Protein AF-A0A939HYM3-F1 (afdb_monomer_lite)

Structure (mmCIF, N/CA/C/O backbone):
data_AF-A0A939HYM3-F1
#
_entry.id   AF-A0A939HYM3-F1
#
loop_
_atom_site.group_PDB
_atom_site.id
_atom_site.type_symbol
_atom_site.label_atom_id
_atom_site.label_alt_id
_atom_site.label_comp_id
_atom_site.label_asym_id
_atom_site.label_entity_id
_atom_site.label_seq_id
_atom_site.pdbx_PDB_ins_code
_atom_site.Cartn_x
_atom_site.Cartn_y
_atom_site.Cartn_z
_atom_site.occupancy
_atom_site.B_iso_or_equiv
_atom_site.auth_seq_id
_atom_site.auth_comp_id
_atom_site.auth_asym_id
_atom_site.auth_atom_id
_atom_site.pdbx_PDB_model_num
ATOM 1 N N . MET A 1 1 ? 6.958 2.137 5.550 1.00 68.12 1 MET A N 1
ATOM 2 C CA . MET A 1 1 ? 6.366 2.749 4.340 1.00 68.12 1 MET A CA 1
ATOM 3 C C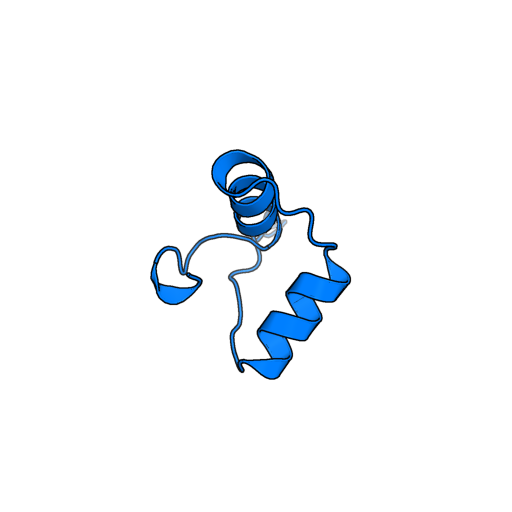 . MET A 1 1 ? 4.890 3.106 4.530 1.00 68.12 1 MET A C 1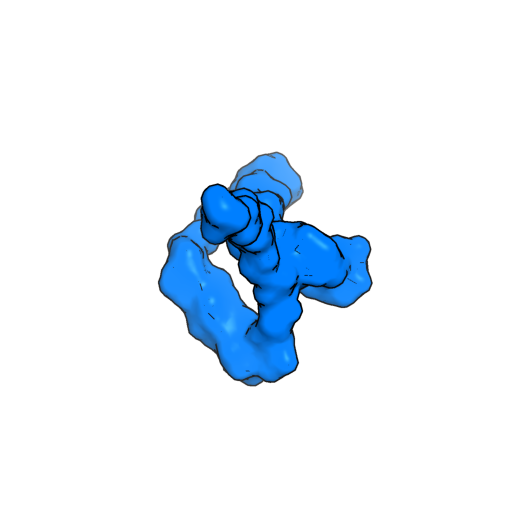
ATOM 5 O O . MET A 1 1 ? 4.598 4.293 4.541 1.00 68.12 1 MET A O 1
ATOM 9 N N . VAL A 1 2 ? 3.980 2.147 4.785 1.00 70.31 2 VAL A N 1
ATOM 10 C CA . VAL A 1 2 ? 2.556 2.442 5.103 1.00 70.31 2 VAL A CA 1
ATOM 11 C C . VAL A 1 2 ? 2.389 3.297 6.370 1.00 70.31 2 VAL A C 1
ATOM 13 O O . VAL A 1 2 ? 1.615 4.243 6.397 1.00 70.31 2 VAL A O 1
ATOM 16 N N . LYS A 1 3 ? 3.204 3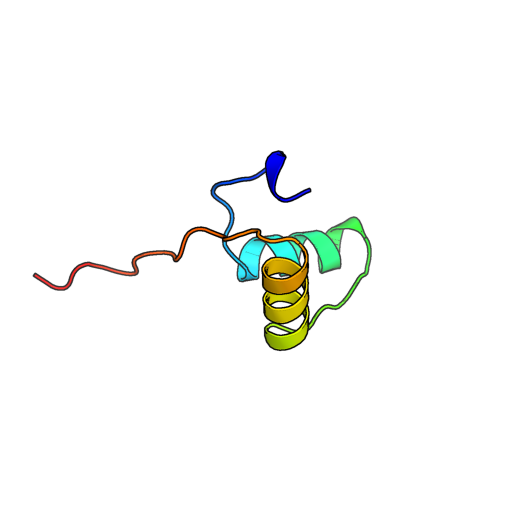.030 7.399 1.00 71.69 3 LYS A N 1
ATOM 17 C CA . LYS A 1 3 ? 3.229 3.809 8.650 1.00 71.69 3 LYS A CA 1
ATOM 18 C C . LYS A 1 3 ? 3.712 5.259 8.489 1.00 71.69 3 LYS A C 1
ATOM 20 O O . LYS A 1 3 ? 3.401 6.076 9.343 1.00 71.69 3 LYS A O 1
ATOM 25 N N . ASN A 1 4 ? 4.455 5.569 7.421 1.00 81.25 4 ASN A N 1
ATOM 26 C CA . ASN A 1 4 ? 4.973 6.923 7.183 1.00 81.25 4 ASN A CA 1
ATOM 27 C C . ASN A 1 4 ? 3.906 7.824 6.548 1.00 81.25 4 ASN A C 1
ATOM 29 O O . ASN A 1 4 ? 3.929 9.030 6.759 1.00 81.25 4 ASN A O 1
ATOM 33 N N . TYR A 1 5 ? 2.965 7.234 5.801 1.00 82.25 5 TYR A N 1
ATOM 34 C CA . TYR A 1 5 ? 1.870 7.953 5.152 1.00 82.25 5 TYR A CA 1
ATOM 35 C C . TYR A 1 5 ? 0.541 7.189 5.316 1.00 82.25 5 TYR A C 1
ATOM 37 O O . TYR A 1 5 ? -0.036 6.704 4.340 1.00 82.25 5 TYR A O 1
ATOM 45 N N . PRO A 1 6 ? 0.026 7.064 6.553 1.00 78.88 6 PRO A N 1
ATOM 46 C CA . PRO A 1 6 ? -1.153 6.241 6.850 1.00 78.88 6 PRO A CA 1
ATOM 47 C C . PRO A 1 6 ? -2.431 6.714 6.132 1.00 78.88 6 PRO A C 1
ATOM 49 O O . PRO A 1 6 ? -3.369 5.939 5.944 1.00 78.88 6 PRO A O 1
ATOM 52 N N . ASP A 1 7 ? -2.467 7.977 5.705 1.00 82.62 7 ASP A N 1
ATOM 53 C CA . ASP A 1 7 ? -3.592 8.585 4.992 1.00 82.62 7 ASP A CA 1
ATOM 54 C C . ASP A 1 7 ? -3.529 8.436 3.468 1.00 82.62 7 ASP A C 1
ATOM 56 O O . ASP A 1 7 ? -4.454 8.850 2.763 1.00 82.62 7 ASP A O 1
ATOM 60 N N . TRP A 1 8 ? -2.454 7.861 2.933 1.00 85.44 8 TRP A N 1
ATOM 61 C CA . TRP A 1 8 ? -2.313 7.699 1.495 1.00 85.44 8 TRP A CA 1
ATOM 62 C C . TRP A 1 8 ? -3.175 6.564 0.957 1.00 85.44 8 TRP A C 1
ATOM 64 O O . TRP A 1 8 ? -3.327 5.489 1.536 1.00 85.44 8 TRP A O 1
ATOM 74 N N . THR A 1 9 ? -3.719 6.807 -0.228 1.00 86.06 9 THR A N 1
ATOM 75 C CA . THR A 1 9 ? -4.457 5.797 -0.988 1.00 86.06 9 THR A CA 1
ATOM 76 C C . THR A 1 9 ? -3.508 4.840 -1.714 1.00 86.06 9 THR A C 1
ATOM 78 O O . THR A 1 9 ? -2.356 5.178 -1.989 1.00 86.06 9 THR A O 1
ATOM 81 N N . VAL A 1 10 ? -4.017 3.673 -2.134 1.00 84.50 10 VAL A N 1
ATOM 82 C CA . VAL A 1 10 ? -3.283 2.713 -2.991 1.00 84.50 10 VAL A CA 1
ATOM 83 C C . VAL A 1 10 ? -2.663 3.405 -4.211 1.00 84.50 10 VAL A C 1
ATOM 85 O O . VAL A 1 10 ? -1.534 3.109 -4.587 1.00 84.50 10 VAL A O 1
ATOM 88 N N . ARG A 1 11 ? -3.379 4.357 -4.823 1.00 85.50 11 ARG A N 1
ATOM 89 C CA . ARG A 1 11 ? -2.884 5.105 -5.985 1.00 85.50 11 ARG A CA 1
ATOM 90 C C . ARG A 1 11 ? -1.676 5.975 -5.639 1.00 85.50 11 ARG A C 1
ATOM 92 O O . ARG A 1 11 ? -0.704 5.937 -6.378 1.00 85.50 11 ARG A O 1
ATOM 99 N N . GLN A 1 12 ? -1.728 6.716 -4.532 1.00 87.12 12 GLN A N 1
ATOM 100 C CA . GLN A 1 12 ? -0.617 7.577 -4.105 1.00 87.12 12 GLN A CA 1
ATOM 101 C C . GLN A 1 12 ? 0.624 6.761 -3.751 1.00 87.12 12 GLN A C 1
ATOM 103 O O . GLN A 1 12 ? 1.722 7.116 -4.157 1.00 87.12 12 GLN A O 1
ATOM 108 N N . TYR A 1 13 ? 0.445 5.620 -3.082 1.00 85.81 13 TYR A N 1
ATOM 109 C CA . TYR A 1 13 ? 1.553 4.706 -2.816 1.00 85.81 13 TYR A CA 1
ATOM 110 C C . TYR A 1 13 ? 2.212 4.191 -4.093 1.00 85.81 13 TYR A C 1
ATOM 112 O O . TYR A 1 13 ? 3.435 4.179 -4.190 1.00 85.81 13 TYR A O 1
ATOM 120 N N . ARG A 1 14 ? 1.410 3.792 -5.083 1.00 86.88 14 ARG A N 1
ATOM 121 C CA . ARG A 1 14 ? 1.921 3.321 -6.375 1.00 86.88 14 ARG A CA 1
ATOM 122 C C . ARG A 1 14 ? 2.643 4.420 -7.146 1.00 86.88 14 ARG A C 1
ATOM 124 O O . ARG A 1 14 ? 3.672 4.150 -7.745 1.00 86.88 14 ARG A O 1
ATOM 131 N N . GLU A 1 15 ? 2.113 5.637 -7.128 1.00 88.94 15 GLU A N 1
ATOM 132 C CA . GLU A 1 15 ? 2.735 6.785 -7.789 1.00 88.94 15 GLU A CA 1
ATOM 133 C C . GLU A 1 15 ? 4.072 7.142 -7.131 1.00 88.94 15 GLU A C 1
ATOM 135 O O . GLU A 1 15 ? 5.053 7.352 -7.832 1.00 88.94 15 GLU A O 1
ATOM 140 N N . HIS A 1 16 ? 4.154 7.119 -5.801 1.00 88.50 16 HIS A N 1
ATOM 141 C CA . HIS A 1 16 ? 5.409 7.339 -5.084 1.00 88.50 16 HIS A CA 1
ATOM 142 C C . HIS A 1 16 ? 6.442 6.239 -5.367 1.00 88.50 16 HIS A C 1
ATOM 144 O O . HIS A 1 16 ? 7.594 6.545 -5.644 1.00 88.50 16 HIS A O 1
ATOM 150 N N . LEU A 1 17 ? 6.034 4.965 -5.365 1.00 86.62 17 LEU A N 1
ATOM 151 C CA . LEU A 1 17 ? 6.925 3.848 -5.707 1.00 86.62 17 LEU A CA 1
ATOM 152 C C . LEU A 1 17 ? 7.467 3.958 -7.135 1.00 86.62 17 LEU A C 1
ATOM 154 O O . LEU A 1 17 ? 8.651 3.718 -7.357 1.00 86.62 17 LEU A O 1
ATOM 158 N N . LEU A 1 18 ? 6.614 4.362 -8.076 1.00 89.00 18 LEU A N 1
ATOM 159 C CA . LEU A 1 18 ? 7.006 4.545 -9.465 1.00 89.00 18 LEU A CA 1
ATOM 160 C C . LEU A 1 18 ? 7.952 5.739 -9.645 1.00 89.00 18 LEU A C 1
ATOM 162 O O . LEU A 1 18 ? 8.928 5.617 -10.365 1.00 89.00 18 LEU A O 1
ATOM 166 N N . ASN A 1 19 ? 7.681 6.880 -9.005 1.00 87.88 19 ASN A N 1
ATOM 167 C CA . ASN A 1 19 ? 8.469 8.098 -9.225 1.00 87.88 19 ASN A CA 1
ATOM 168 C C . ASN A 1 19 ? 9.770 8.144 -8.410 1.00 87.88 19 ASN A C 1
ATOM 170 O O . ASN A 1 19 ? 10.754 8.694 -8.887 1.00 87.88 19 ASN A O 1
ATOM 174 N N . GLU A 1 20 ? 9.786 7.602 -7.190 1.00 86.94 20 GLU A N 1
ATOM 175 C CA . GLU A 1 20 ? 10.940 7.737 -6.283 1.00 86.94 20 GLU A CA 1
ATOM 176 C C . GLU A 1 20 ? 11.835 6.499 -6.259 1.00 86.94 20 GLU A C 1
ATOM 178 O O . GLU A 1 20 ? 13.012 6.594 -5.923 1.00 86.94 20 GLU A O 1
ATOM 183 N N . GLN A 1 21 ? 11.287 5.326 -6.587 1.00 84.00 21 GLN A N 1
ATOM 184 C CA . GLN A 1 21 ? 12.021 4.057 -6.551 1.00 84.00 21 GLN A CA 1
ATOM 185 C C . GLN A 1 21 ? 12.056 3.342 -7.908 1.00 84.00 21 GLN A C 1
ATOM 187 O O . GLN A 1 21 ? 12.661 2.278 -7.993 1.00 84.00 21 GLN A O 1
ATOM 192 N N . ASP A 1 22 ? 11.428 3.899 -8.951 1.00 87.50 22 ASP A N 1
ATOM 193 C CA . ASP A 1 22 ? 11.287 3.280 -10.282 1.00 87.50 22 ASP A CA 1
ATOM 194 C C . ASP A 1 22 ? 10.618 1.886 -10.237 1.00 87.50 22 ASP A C 1
ATOM 196 O O . ASP A 1 22 ? 10.807 1.029 -11.097 1.00 87.50 22 ASP A O 1
ATOM 200 N N . VAL A 1 23 ? 9.799 1.631 -9.207 1.00 85.31 23 VAL A N 1
ATOM 201 C CA . VAL A 1 23 ? 9.128 0.340 -9.012 1.00 85.31 23 VAL A CA 1
ATOM 2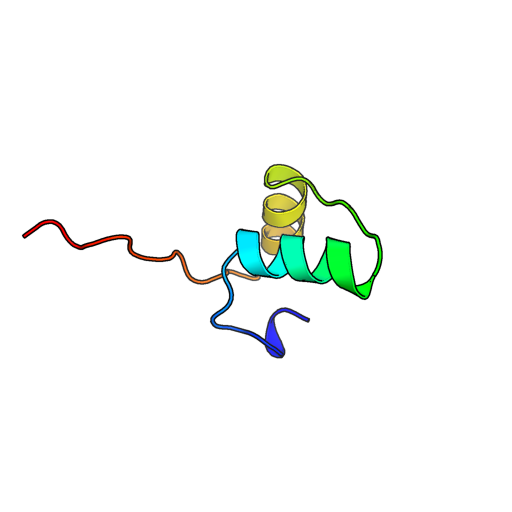02 C C . VAL A 1 23 ? 7.680 0.423 -9.474 1.00 85.31 23 VAL A C 1
ATOM 204 O O . VAL A 1 23 ? 6.833 1.069 -8.851 1.00 85.31 23 VAL A O 1
ATOM 207 N N . TYR A 1 24 ? 7.354 -0.329 -10.525 1.00 86.38 24 TYR A N 1
ATOM 208 C CA . TYR A 1 24 ? 5.969 -0.535 -10.931 1.00 86.38 24 TYR A CA 1
ATOM 209 C C . TYR A 1 24 ? 5.316 -1.672 -10.138 1.00 86.38 24 TYR A C 1
ATOM 211 O O . TYR A 1 24 ? 5.728 -2.829 -10.208 1.00 86.38 24 TYR A O 1
ATOM 219 N N . VAL A 1 25 ? 4.222 -1.359 -9.442 1.00 85.06 25 VAL A N 1
ATOM 220 C CA . VAL A 1 25 ? 3.374 -2.347 -8.756 1.00 85.06 25 VAL A CA 1
ATOM 221 C C . VAL A 1 25 ? 1.963 -2.271 -9.324 1.00 85.06 25 VAL A C 1
ATOM 223 O O . VAL A 1 25 ? 1.439 -1.178 -9.541 1.00 85.06 25 VAL A O 1
ATOM 226 N N . SER A 1 26 ? 1.310 -3.409 -9.561 1.00 88.38 26 SER A N 1
ATOM 227 C CA . SER A 1 26 ? -0.106 -3.447 -9.952 1.00 88.38 26 SER A CA 1
ATOM 228 C C . SER A 1 26 ? -1.021 -3.157 -8.752 1.00 88.38 26 SER A C 1
ATOM 230 O O . SER A 1 26 ? -0.630 -3.318 -7.599 1.00 88.38 26 SER A O 1
ATOM 232 N N . VAL A 1 27 ? -2.270 -2.735 -8.988 1.00 85.94 27 VAL A N 1
ATOM 233 C CA . VAL A 1 27 ? -3.233 -2.550 -7.878 1.00 85.94 27 VAL A CA 1
ATOM 234 C C . VAL A 1 27 ? -3.441 -3.863 -7.119 1.00 85.94 27 VAL A C 1
ATOM 236 O O . VAL A 1 27 ? -3.438 -3.856 -5.892 1.00 85.94 27 VAL A O 1
ATOM 239 N N . GLY A 1 28 ? -3.574 -4.976 -7.848 1.00 87.94 28 GLY A N 1
ATOM 240 C CA . GLY A 1 28 ? -3.737 -6.310 -7.269 1.00 87.94 28 GLY A CA 1
ATOM 241 C C . GLY A 1 28 ? -2.561 -6.698 -6.376 1.00 87.94 28 GLY A C 1
ATOM 242 O O . GLY A 1 28 ? -2.774 -6.983 -5.202 1.00 87.94 28 GLY A O 1
ATOM 243 N N . GLY A 1 29 ? -1.329 -6.583 -6.883 1.00 88.50 29 GLY A N 1
ATOM 244 C CA . GLY A 1 29 ? -0.124 -6.917 -6.119 1.00 88.50 29 GLY A CA 1
ATOM 245 C C . GLY A 1 29 ? 0.045 -6.054 -4.867 1.00 88.50 29 GLY A C 1
ATOM 246 O O . GLY A 1 29 ? 0.410 -6.561 -3.809 1.00 88.50 29 GLY A O 1
ATOM 247 N N . MET A 1 30 ? -0.309 -4.765 -4.943 1.00 86.62 30 MET A N 1
ATOM 248 C CA . MET A 1 30 ? -0.316 -3.890 -3.768 1.00 86.62 30 MET A CA 1
ATOM 249 C C . MET A 1 30 ? -1.351 -4.351 -2.731 1.00 86.62 30 MET A C 1
ATOM 251 O O . MET A 1 30 ? -1.057 -4.394 -1.540 1.00 86.62 30 MET A O 1
ATOM 255 N N . CYS A 1 31 ? -2.562 -4.712 -3.162 1.00 86.31 31 CYS A N 1
ATOM 256 C CA . CYS A 1 31 ? -3.609 -5.210 -2.270 1.00 86.31 31 CYS A CA 1
ATOM 257 C C . CYS A 1 31 ? -3.234 -6.547 -1.613 1.00 86.31 31 CYS A C 1
ATOM 259 O O . CYS A 1 31 ? -3.476 -6.721 -0.419 1.00 86.31 31 CYS A O 1
ATOM 261 N N . GLU A 1 32 ? -2.633 -7.475 -2.359 1.00 89.81 32 GLU A N 1
ATOM 262 C CA . GLU A 1 32 ? -2.154 -8.752 -1.819 1.00 89.81 32 GLU A CA 1
ATOM 263 C C . GLU A 1 32 ? -1.047 -8.550 -0.786 1.00 89.81 32 GLU A C 1
ATOM 265 O O . GLU A 1 32 ? -1.105 -9.131 0.299 1.00 89.81 32 GLU A O 1
ATOM 270 N N . PHE A 1 33 ? -0.087 -7.669 -1.080 1.00 87.50 33 PHE A N 1
ATOM 271 C CA . PHE A 1 33 ? 0.966 -7.294 -0.141 1.00 87.50 33 PHE A CA 1
ATOM 272 C C . PHE A 1 33 ? 0.388 -6.712 1.156 1.00 87.50 33 PHE A C 1
ATOM 274 O O . PHE A 1 33 ? 0.712 -7.182 2.244 1.00 87.50 33 PHE A O 1
ATOM 281 N N . LEU A 1 34 ? -0.523 -5.740 1.049 1.00 87.00 34 LEU A N 1
ATOM 282 C CA . LEU A 1 34 ? -1.180 -5.130 2.209 1.00 87.00 34 LEU A CA 1
ATOM 283 C C . LEU A 1 34 ? -1.914 -6.175 3.057 1.00 87.00 34 LEU A C 1
ATOM 285 O O . LEU A 1 34 ? -1.786 -6.171 4.278 1.00 87.00 34 LEU A O 1
ATOM 289 N N . LYS A 1 35 ? -2.627 -7.110 2.418 1.00 89.12 35 LYS A N 1
ATOM 290 C CA . LYS A 1 35 ? -3.329 -8.196 3.111 1.00 89.12 35 LYS A CA 1
ATOM 291 C C . LYS A 1 35 ? -2.363 -9.129 3.845 1.00 89.12 35 LYS A C 1
ATOM 293 O O . LYS A 1 35 ? -2.644 -9.493 4.983 1.00 89.12 35 LYS A O 1
ATOM 298 N N . LYS A 1 36 ? -1.244 -9.502 3.215 1.00 89.81 36 LYS A N 1
ATOM 299 C CA . LYS A 1 36 ? -0.215 -10.368 3.813 1.00 89.81 36 LYS A CA 1
ATOM 300 C C . LYS A 1 36 ? 0.416 -9.731 5.053 1.00 89.81 36 LYS A C 1
ATOM 302 O O . LYS A 1 36 ? 0.612 -10.415 6.049 1.00 89.81 36 LYS A O 1
ATOM 307 N N . GLU A 1 37 ? 0.657 -8.426 5.002 1.00 86.75 37 GLU A N 1
ATOM 308 C CA . GLU A 1 37 ? 1.241 -7.656 6.106 1.00 86.75 37 GLU A CA 1
ATOM 309 C C . GLU A 1 37 ? 0.212 -7.233 7.174 1.00 86.75 37 GLU A C 1
ATOM 311 O O . GLU A 1 37 ? 0.570 -6.578 8.151 1.00 86.75 37 GLU A O 1
ATOM 316 N N . GLY A 1 38 ? -1.076 -7.563 7.003 1.00 85.88 38 GLY A N 1
ATOM 317 C CA . GLY A 1 38 ? -2.144 -7.144 7.920 1.00 85.88 38 GLY A CA 1
ATOM 318 C C . GLY A 1 38 ? -2.396 -5.630 7.922 1.00 85.88 38 GLY A C 1
ATOM 319 O O . GLY A 1 38 ? -2.857 -5.072 8.917 1.00 85.88 38 GLY A O 1
ATOM 320 N N . LEU A 1 39 ? -2.074 -4.951 6.821 1.00 84.38 39 LEU A N 1
ATOM 321 C CA . LEU A 1 39 ? -2.182 -3.506 6.659 1.00 84.38 39 LEU A CA 1
ATOM 322 C C . LEU A 1 39 ? -3.416 -3.135 5.834 1.00 84.38 39 LEU A C 1
ATOM 32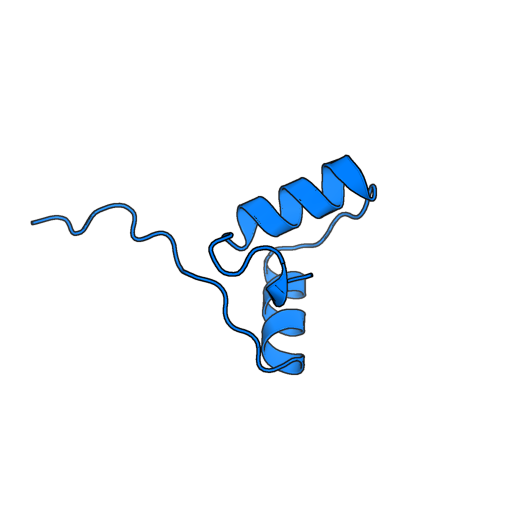4 O O . LEU A 1 39 ? -3.787 -3.804 4.871 1.00 84.38 39 LEU A O 1
ATOM 328 N N . THR A 1 40 ? -4.023 -1.999 6.165 1.00 80.12 40 THR A N 1
ATOM 329 C CA . THR A 1 40 ? -5.153 -1.434 5.419 1.00 80.12 40 THR A CA 1
ATOM 330 C C . THR A 1 40 ? -4.900 0.035 5.122 1.00 80.12 40 THR A C 1
ATOM 332 O O . THR A 1 40 ? -4.492 0.781 6.009 1.00 80.12 40 THR A O 1
ATOM 335 N N . LEU A 1 41 ? -5.171 0.461 3.888 1.00 79.62 41 LEU A N 1
ATOM 336 C CA . LEU A 1 41 ? -5.093 1.867 3.486 1.00 79.62 41 LEU A CA 1
ATOM 337 C C . LEU A 1 41 ? -6.474 2.523 3.521 1.00 79.62 41 LEU A C 1
ATOM 339 O O . LEU A 1 41 ? -7.491 1.868 3.272 1.00 79.62 41 LEU A O 1
ATOM 343 N N . LYS A 1 42 ? -6.515 3.837 3.767 1.00 72.62 42 LYS A N 1
ATOM 344 C CA . LYS A 1 42 ? -7.765 4.599 3.690 1.00 72.62 42 LYS A CA 1
ATOM 345 C C . LYS A 1 42 ? -8.321 4.569 2.266 1.00 72.62 42 LYS A C 1
ATOM 347 O O . LYS A 1 42 ? -7.650 4.907 1.288 1.00 72.62 42 LYS A O 1
ATOM 352 N N . LYS A 1 43 ? -9.600 4.215 2.150 1.00 68.00 43 LYS A N 1
ATOM 353 C CA . LYS A 1 43 ? -10.364 4.397 0.916 1.00 68.00 43 LYS A CA 1
ATOM 354 C C . LYS A 1 43 ? -10.745 5.874 0.817 1.00 68.00 43 LYS A C 1
ATOM 356 O O . LYS A 1 43 ? -11.405 6.393 1.713 1.00 68.00 43 LYS A O 1
ATOM 361 N N . LYS A 1 44 ? -10.349 6.558 -0.264 1.00 63.19 44 LYS A N 1
ATOM 362 C CA . LYS A 1 44 ? -10.872 7.902 -0.560 1.00 63.19 44 LYS A CA 1
ATOM 363 C C . LYS A 1 44 ? -12.388 7.770 -0.730 1.00 63.19 44 LYS A C 1
ATOM 365 O O . LYS A 1 44 ? -12.845 7.155 -1.690 1.00 63.19 44 LYS A O 1
ATOM 370 N N . LEU A 1 45 ? -13.158 8.307 0.214 1.00 58.97 45 LEU A N 1
ATOM 371 C CA . LEU A 1 45 ? -14.600 8.464 0.062 1.00 58.97 45 LEU A CA 1
ATOM 372 C C . LEU A 1 45 ? -14.812 9.572 -0.971 1.00 58.97 45 LEU A C 1
ATOM 374 O O . LEU A 1 45 ? -14.823 10.754 -0.637 1.00 58.97 45 LEU A O 1
ATOM 378 N N . THR A 1 46 ? -14.900 9.211 -2.249 1.00 57.41 46 THR A N 1
ATOM 379 C CA . THR A 1 46 ? -15.307 10.143 -3.303 1.00 57.41 46 THR A CA 1
ATOM 380 C C . THR A 1 46 ? -16.796 10.423 -3.131 1.00 57.41 46 THR A C 1
ATOM 382 O O . THR A 1 46 ? -17.620 9.761 -3.749 1.00 57.41 46 THR A O 1
ATOM 385 N N . GLY A 1 47 ? -17.117 11.358 -2.236 1.00 51.81 47 GLY A N 1
ATOM 386 C CA . GLY A 1 47 ? -18.465 11.852 -1.984 1.00 51.81 47 GLY A CA 1
ATOM 387 C C . GLY A 1 47 ? -19.399 10.811 -1.367 1.00 51.81 47 GLY A C 1
ATOM 388 O O . GLY A 1 47 ? -19.866 9.891 -2.034 1.00 51.81 47 GLY A O 1
ATOM 389 N N . GLN A 1 48 ? -19.779 11.020 -0.107 1.00 49.84 48 GLN A N 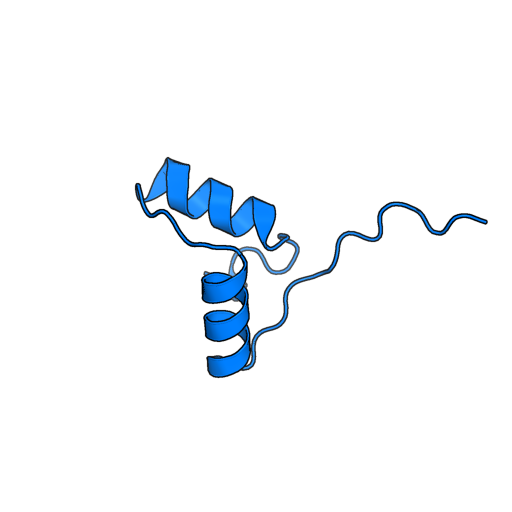1
ATOM 390 C CA . GLN A 1 48 ? -21.145 10.671 0.274 1.00 49.84 48 GLN A CA 1
ATOM 391 C C . GLN A 1 48 ? -22.052 11.476 -0.666 1.00 49.84 48 GLN A C 1
ATOM 393 O O . GLN A 1 48 ? -22.143 12.696 -0.533 1.00 49.84 48 GLN A O 1
ATOM 398 N N . LYS A 1 49 ? -22.636 10.824 -1.677 1.00 48.69 49 LYS A N 1
ATOM 399 C CA . LYS A 1 49 ? -23.793 11.380 -2.378 1.00 48.69 49 LYS A CA 1
ATOM 400 C C . LYS A 1 49 ? -24.910 11.423 -1.333 1.00 48.69 49 LYS A C 1
ATOM 402 O O . LYS A 1 49 ? -25.442 10.371 -0.987 1.00 48.69 49 LYS A O 1
ATOM 407 N N . LYS A 1 50 ? -25.120 12.602 -0.745 1.00 44.16 50 LYS A N 1
ATOM 408 C CA . LYS A 1 50 ? -26.362 12.941 -0.046 1.00 44.16 50 LYS A CA 1
ATOM 409 C C . LYS A 1 50 ? -27.487 13.050 -1.062 1.00 44.16 50 LYS A C 1
ATOM 411 O O . LYS A 1 50 ? -27.187 13.489 -2.196 1.00 44.16 50 LYS A O 1
#

Foldseek 3Di:
DCVVCQADDLVRVQVCCCPVVVDHDDSVRSVVVCVVVVHDHDDPPPDPPD

Radius of gyration: 11.92 Å; chains: 1; bounding box: 38×23×20 Å

Secondary structure (DSSP, 8-state):
-GGG-TT--HHHHHHHHHHHH-----HHHHHHHHHHTT--PPP-------

pLDDT: mean 79.82, std 12.11, range [44.16, 89.81]

Sequence (50 aa):
MVKNYPDWTVRQYREHLLNEQDVYVSVGGMCEFLKKEGLTLKKKLTGQKK